Protein AF-A0AAV5AZ62-F1 (afdb_monomer_lite)

InterPro domains:
  IPR003352 Phosphotransferase system, EIIC [PF02378] (10-146)
  IPR050429 Phosphotransferase System Glucose-Specific EIICBA [PTHR30009] (1-148)

Radius of gyration: 18.78 Å; chains: 1; bounding box: 49×28×49 Å

Structure (mmCIF, N/CA/C/O backbone):
data_AF-A0AAV5AZ62-F1
#
_entry.id   AF-A0AAV5AZ62-F1
#
loop_
_atom_site.group_PDB
_atom_site.id
_atom_site.type_symbol
_atom_site.label_atom_id
_atom_site.label_alt_id
_atom_site.label_comp_id
_atom_site.label_asym_id
_atom_site.label_entity_id
_atom_site.label_seq_id
_atom_site.pdbx_PDB_ins_code
_atom_site.Cartn_x
_atom_site.Cartn_y
_atom_site.Cartn_z
_atom_site.occupancy
_atom_site.B_iso_or_equiv
_atom_site.auth_seq_id
_atom_site.auth_comp_id
_atom_site.auth_asym_id
_atom_site.auth_atom_id
_atom_site.pdbx_PDB_model_num
ATOM 1 N N . MET A 1 1 ? -3.878 12.853 26.902 1.00 73.50 1 MET A N 1
ATOM 2 C CA . MET A 1 1 ? -3.826 13.169 25.453 1.00 73.50 1 MET A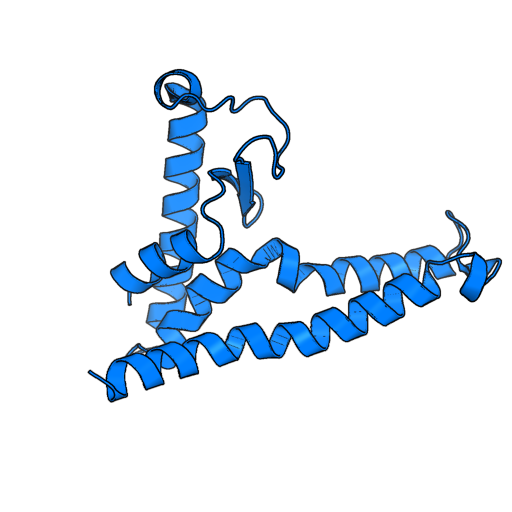 CA 1
ATOM 3 C C . MET A 1 1 ? -2.474 12.790 24.852 1.00 73.50 1 MET A C 1
ATOM 5 O O . MET A 1 1 ? -2.459 12.074 23.861 1.00 73.50 1 MET A O 1
ATOM 9 N N . MET A 1 2 ? -1.366 13.154 25.506 1.00 84.56 2 MET A N 1
ATOM 10 C CA . MET A 1 2 ? 0.007 12.800 25.109 1.00 84.56 2 MET A CA 1
ATOM 11 C C . MET A 1 2 ? 0.220 11.298 24.833 1.00 84.56 2 MET A C 1
ATOM 13 O O . MET A 1 2 ? 0.718 10.944 23.774 1.00 84.56 2 MET A O 1
ATOM 17 N N . GLU A 1 3 ? -0.261 10.409 25.708 1.00 83.31 3 GLU A N 1
ATOM 18 C CA . GLU A 1 3 ? -0.127 8.951 25.524 1.00 83.31 3 GLU A CA 1
ATOM 19 C C . GLU A 1 3 ? -0.855 8.423 24.268 1.00 83.31 3 GLU A C 1
ATOM 21 O O . GLU A 1 3 ? -0.374 7.514 23.599 1.00 83.31 3 GLU A O 1
ATOM 26 N N . LYS A 1 4 ? -2.005 9.011 23.899 1.00 82.19 4 LYS A N 1
ATOM 27 C CA . LYS A 1 4 ? -2.742 8.628 22.680 1.00 82.19 4 LYS A CA 1
ATOM 28 C C . LYS A 1 4 ? -1.992 9.058 21.420 1.00 82.19 4 LYS A C 1
ATOM 30 O O . LYS A 1 4 ? -1.924 8.293 20.467 1.00 82.19 4 LYS A O 1
ATOM 35 N N . ILE A 1 5 ? -1.401 10.254 21.446 1.00 84.25 5 ILE A N 1
ATOM 36 C CA . ILE A 1 5 ? -0.570 10.774 20.352 1.00 84.25 5 ILE A CA 1
ATOM 37 C C . ILE A 1 5 ? 0.699 9.926 20.199 1.00 84.25 5 ILE A C 1
ATOM 39 O O . ILE A 1 5 ? 1.074 9.592 19.081 1.00 84.25 5 ILE A O 1
ATOM 43 N N . GLN A 1 6 ? 1.318 9.507 21.305 1.00 84.88 6 GLN A N 1
ATOM 44 C CA . GLN A 1 6 ? 2.479 8.613 21.276 1.00 84.88 6 GLN A CA 1
ATOM 45 C C . GLN A 1 6 ? 2.134 7.226 20.726 1.00 84.88 6 GLN A C 1
ATOM 47 O O . GLN A 1 6 ? 2.877 6.708 19.899 1.00 84.88 6 GLN A O 1
ATOM 52 N N . LYS A 1 7 ? 0.995 6.640 21.121 1.00 84.94 7 LYS A N 1
ATOM 53 C CA . LYS A 1 7 ? 0.532 5.357 20.562 1.00 84.94 7 LYS A CA 1
ATOM 54 C C . LYS A 1 7 ? 0.217 5.456 19.073 1.00 84.94 7 LYS A C 1
ATOM 56 O O . LYS A 1 7 ? 0.600 4.569 18.320 1.00 84.94 7 LYS A O 1
ATOM 61 N N . PHE A 1 8 ? -0.417 6.546 18.646 1.00 86.56 8 PHE A N 1
ATOM 62 C CA . PHE A 1 8 ? -0.651 6.820 17.230 1.00 86.56 8 PHE A CA 1
ATOM 63 C C . PHE A 1 8 ? 0.672 6.949 16.460 1.00 86.56 8 PHE A C 1
ATOM 65 O O . PHE A 1 8 ? 0.876 6.238 15.483 1.00 86.56 8 PHE A O 1
ATOM 72 N N . GLY A 1 9 ? 1.611 7.773 16.939 1.00 84.69 9 GLY A N 1
ATOM 73 C CA . GLY A 1 9 ? 2.940 7.908 16.332 1.00 84.69 9 GLY A CA 1
ATOM 74 C C . GLY A 1 9 ? 3.718 6.588 16.289 1.00 84.69 9 GLY A C 1
ATOM 75 O O . GLY A 1 9 ? 4.351 6.282 15.283 1.00 84.69 9 GLY A O 1
ATOM 76 N N . GLY A 1 10 ? 3.606 5.766 17.337 1.00 86.44 10 GLY A N 1
ATOM 77 C CA . GLY A 1 10 ? 4.180 4.421 17.384 1.00 86.44 10 GLY A CA 1
ATOM 78 C C . GLY A 1 10 ? 3.559 3.465 16.361 1.00 86.44 10 GLY A C 1
ATOM 79 O O . GLY A 1 10 ? 4.288 2.742 15.692 1.00 86.44 10 GLY A O 1
ATOM 80 N N . ALA A 1 11 ? 2.236 3.501 16.173 1.00 86.94 11 ALA A N 1
ATOM 81 C CA . ALA A 1 11 ? 1.552 2.707 15.148 1.00 86.94 11 ALA A CA 1
ATOM 82 C C . ALA A 1 11 ? 2.000 3.093 13.726 1.00 86.94 11 ALA A C 1
ATOM 84 O O . ALA A 1 11 ? 2.169 2.237 12.860 1.00 86.94 11 ALA A O 1
ATOM 85 N N . MET A 1 12 ? 2.242 4.387 13.495 1.00 87.88 12 MET A N 1
ATOM 86 C CA . MET A 1 12 ? 2.709 4.910 12.206 1.00 87.88 12 MET A CA 1
ATOM 87 C C . MET A 1 12 ? 4.180 4.604 11.919 1.00 87.88 12 MET A C 1
ATOM 89 O O . MET A 1 12 ? 4.606 4.697 10.772 1.00 87.88 12 MET A O 1
ATOM 93 N N . PHE A 1 13 ? 4.960 4.192 12.918 1.00 88.31 13 PHE A N 1
ATOM 94 C CA . PHE A 1 13 ? 6.357 3.817 12.717 1.00 88.31 13 PHE A CA 1
ATOM 95 C C . PHE A 1 13 ? 6.507 2.500 11.941 1.00 88.31 13 PHE A C 1
ATOM 97 O O . PHE A 1 13 ? 7.404 2.372 11.109 1.00 88.31 13 PHE A O 1
ATOM 104 N N . THR A 1 14 ? 5.607 1.537 12.158 1.00 85.56 14 THR A N 1
ATOM 105 C CA . THR A 1 14 ? 5.638 0.220 11.500 1.00 85.56 14 THR A CA 1
ATOM 106 C C . THR A 1 14 ? 5.702 0.295 9.964 1.00 85.56 14 THR A C 1
ATOM 108 O O . THR A 1 14 ? 6.599 -0.325 9.394 1.00 85.56 14 THR A O 1
ATOM 111 N N . PRO A 1 15 ? 4.835 1.048 9.258 1.00 85.69 15 PRO A N 1
ATOM 112 C CA . PRO A 1 15 ? 4.904 1.158 7.802 1.00 85.69 15 PRO A CA 1
ATOM 113 C C . PRO A 1 15 ? 6.095 2.007 7.340 1.00 85.69 15 PRO A C 1
ATOM 115 O O . PRO A 1 15 ? 6.666 1.726 6.291 1.00 85.69 15 PRO A O 1
ATOM 118 N N . VAL A 1 16 ? 6.527 2.995 8.131 1.00 88.94 16 VAL A N 1
ATOM 119 C CA . VAL A 1 16 ? 7.685 3.845 7.799 1.00 88.94 16 VAL A CA 1
ATOM 120 C C . VAL A 1 16 ? 8.983 3.036 7.745 1.00 88.94 16 VAL A C 1
ATOM 122 O O . VAL A 1 16 ? 9.831 3.298 6.895 1.00 88.94 16 VAL A O 1
ATOM 125 N N . LEU A 1 17 ? 9.132 2.001 8.576 1.00 89.75 17 LEU A N 1
ATOM 126 C CA . LEU A 1 17 ? 10.286 1.097 8.507 1.00 89.75 17 LEU A CA 1
ATOM 127 C C . LEU A 1 17 ? 10.418 0.395 7.146 1.00 89.75 17 LEU A C 1
ATOM 129 O O . LEU A 1 17 ? 11.534 0.137 6.692 1.00 89.75 17 LEU A O 1
ATOM 133 N N . LEU A 1 18 ? 9.299 0.129 6.466 1.00 90.50 18 LEU A N 1
ATOM 134 C CA . LEU A 1 18 ? 9.307 -0.486 5.137 1.00 90.50 18 LEU A CA 1
ATOM 135 C C . LEU A 1 18 ? 9.873 0.461 4.069 1.00 90.50 18 LEU A C 1
ATOM 137 O O . LEU A 1 18 ? 10.381 -0.011 3.052 1.00 90.50 18 LEU A O 1
ATOM 141 N N . PHE A 1 19 ? 9.846 1.778 4.304 1.00 91.81 19 PHE A N 1
ATOM 142 C CA . PHE A 1 19 ? 10.387 2.768 3.367 1.00 91.81 19 PHE A CA 1
ATOM 143 C C . PHE A 1 19 ? 11.903 2.669 3.243 1.00 91.81 19 PHE A C 1
ATOM 145 O O . PHE A 1 19 ? 12.429 2.853 2.150 1.00 91.81 19 PHE A O 1
ATOM 152 N N . ALA A 1 20 ? 12.608 2.340 4.328 1.00 92.12 20 ALA A N 1
ATOM 153 C CA . ALA A 1 20 ? 14.056 2.160 4.283 1.00 92.12 20 ALA A CA 1
ATOM 154 C C . ALA A 1 20 ? 14.433 0.980 3.374 1.00 92.12 20 ALA A C 1
ATOM 156 O O . ALA A 1 20 ? 15.284 1.115 2.497 1.00 92.12 20 ALA A O 1
ATOM 157 N N . PHE A 1 21 ? 13.745 -0.154 3.532 1.00 90.44 21 PHE A N 1
ATOM 158 C CA . PHE A 1 21 ? 13.930 -1.315 2.664 1.00 90.44 21 PHE A CA 1
ATOM 159 C C . PHE A 1 21 ? 13.575 -0.992 1.207 1.00 90.44 21 PHE A C 1
ATOM 161 O O . PHE A 1 21 ? 14.401 -1.193 0.317 1.00 90.44 21 PHE A O 1
ATOM 168 N N . ALA A 1 22 ? 12.382 -0.440 0.964 1.00 93.31 22 ALA A N 1
ATOM 169 C CA . ALA A 1 22 ? 11.927 -0.098 -0.381 1.00 93.31 22 ALA A CA 1
ATOM 170 C C . ALA A 1 22 ? 12.865 0.905 -1.067 1.00 93.31 22 ALA A C 1
ATOM 172 O O . ALA A 1 22 ? 13.213 0.717 -2.228 1.00 93.31 22 ALA A O 1
ATOM 173 N N . GLY A 1 23 ? 13.340 1.922 -0.345 1.00 93.75 23 GLY A N 1
ATOM 174 C CA . GLY A 1 23 ? 14.274 2.919 -0.863 1.00 93.75 23 GLY A CA 1
ATOM 175 C C . GLY A 1 23 ? 15.612 2.317 -1.293 1.00 93.75 23 GLY A C 1
ATOM 176 O O . GLY A 1 23 ? 16.107 2.644 -2.370 1.00 93.75 23 GLY A O 1
ATOM 177 N N . VAL A 1 24 ? 16.172 1.391 -0.507 1.00 94.19 24 VAL A N 1
ATOM 178 C CA . VAL A 1 24 ? 17.411 0.687 -0.881 1.00 94.19 24 VAL A CA 1
ATOM 179 C C . VAL A 1 24 ? 17.190 -0.193 -2.110 1.00 94.19 24 VAL A C 1
ATOM 181 O O . VAL A 1 24 ? 17.985 -0.141 -3.047 1.00 94.19 24 VAL A O 1
ATOM 184 N N . VAL A 1 25 ? 16.103 -0.969 -2.143 1.00 94.38 25 VAL A N 1
ATOM 185 C CA . VAL A 1 25 ? 15.787 -1.854 -3.277 1.00 94.38 25 VAL A CA 1
ATOM 186 C C . VAL A 1 25 ? 15.545 -1.053 -4.555 1.00 94.38 25 VAL A C 1
ATOM 188 O O . VAL A 1 25 ? 16.084 -1.410 -5.599 1.00 94.38 25 VAL A O 1
ATOM 191 N N . ILE A 1 26 ? 14.796 0.050 -4.480 1.00 94.38 26 ILE A N 1
ATOM 192 C CA . ILE A 1 26 ? 14.562 0.946 -5.619 1.00 94.38 26 ILE A CA 1
ATOM 193 C C . ILE A 1 26 ? 15.871 1.597 -6.064 1.00 94.38 26 ILE A C 1
ATOM 195 O O . ILE A 1 26 ? 16.130 1.658 -7.264 1.00 94.38 26 ILE A O 1
ATOM 199 N N . GLY A 1 27 ? 16.714 2.045 -5.130 1.00 92.88 27 GLY A N 1
ATOM 200 C CA . GLY A 1 27 ? 18.010 2.647 -5.445 1.00 92.88 27 GLY A CA 1
ATOM 201 C C . GLY A 1 27 ? 18.935 1.680 -6.185 1.00 92.88 27 GLY A C 1
ATOM 202 O O . GLY A 1 27 ? 19.485 2.031 -7.228 1.00 92.88 27 GLY A O 1
ATOM 203 N N . LEU A 1 28 ? 19.049 0.442 -5.696 1.00 91.62 28 LEU A N 1
ATOM 204 C CA . LEU A 1 28 ? 19.825 -0.610 -6.356 1.00 91.62 28 LEU A CA 1
ATOM 205 C C . LEU A 1 28 ? 19.207 -1.011 -7.698 1.00 91.62 28 LEU A C 1
ATOM 207 O O . LEU A 1 28 ? 19.913 -1.044 -8.701 1.00 91.62 28 LEU A O 1
ATOM 211 N N . GLY A 1 29 ? 17.898 -1.264 -7.744 1.00 90.38 29 GLY A N 1
ATOM 212 C CA . GLY A 1 29 ? 17.196 -1.611 -8.980 1.00 90.38 29 GLY A CA 1
ATOM 213 C C . GLY A 1 29 ? 17.397 -0.548 -10.057 1.00 90.38 29 GLY A C 1
ATOM 214 O O . GLY A 1 29 ? 17.819 -0.878 -11.157 1.00 90.38 29 GLY A O 1
ATOM 215 N N . THR A 1 30 ? 17.225 0.729 -9.706 1.00 89.62 30 THR A N 1
ATOM 216 C CA . THR A 1 30 ? 17.440 1.864 -10.617 1.00 89.62 30 THR A CA 1
ATOM 217 C C . THR A 1 30 ? 18.888 1.938 -11.099 1.00 89.62 30 THR A C 1
ATOM 219 O O . THR A 1 30 ? 19.127 2.165 -12.284 1.00 89.62 30 THR A O 1
ATOM 222 N N . LEU A 1 31 ? 19.864 1.711 -10.213 1.00 89.88 31 LEU A N 1
ATOM 223 C CA . LEU A 1 31 ? 21.284 1.688 -10.572 1.00 89.88 31 LEU A CA 1
ATOM 224 C C . LEU A 1 31 ? 21.569 0.614 -11.628 1.00 89.88 31 LEU A C 1
ATOM 226 O O . LEU A 1 31 ? 22.207 0.897 -12.643 1.00 89.88 31 LEU A O 1
ATOM 230 N N . PHE A 1 32 ? 21.054 -0.597 -11.416 1.00 86.25 32 PHE A N 1
ATOM 231 C CA . PHE A 1 32 ? 21.280 -1.739 -12.299 1.00 86.25 32 PHE A CA 1
ATOM 232 C C . PHE A 1 32 ? 20.395 -1.760 -13.554 1.00 86.25 32 PHE A C 1
ATOM 234 O O . PHE A 1 32 ? 20.693 -2.504 -14.486 1.00 86.25 32 PHE A O 1
ATOM 241 N N . THR A 1 33 ? 19.346 -0.936 -13.623 1.00 84.88 33 THR A N 1
ATOM 242 C CA . THR A 1 33 ? 18.566 -0.692 -14.850 1.00 84.88 33 THR A CA 1
ATOM 243 C C . THR A 1 33 ? 19.023 0.556 -15.612 1.00 84.88 33 THR A C 1
ATOM 245 O O . THR A 1 33 ? 18.469 0.863 -16.663 1.00 84.88 33 THR A O 1
ATOM 248 N N . THR A 1 34 ? 20.023 1.291 -15.115 1.00 86.19 34 THR A N 1
ATOM 249 C CA . THR A 1 34 ? 20.542 2.496 -15.777 1.00 86.19 34 THR A CA 1
ATOM 250 C C . THR A 1 34 ? 21.725 2.150 -16.677 1.00 86.19 34 THR A C 1
ATOM 252 O O . THR A 1 34 ? 22.818 1.843 -16.196 1.00 86.19 34 THR A O 1
ATOM 255 N N . GLY A 1 35 ? 21.541 2.273 -17.996 1.00 80.25 35 GLY A N 1
ATOM 256 C CA . GLY A 1 35 ? 22.568 1.964 -19.005 1.00 80.25 35 GLY A CA 1
ATOM 257 C C . GLY A 1 35 ? 23.884 2.733 -18.841 1.00 80.25 35 GLY A C 1
ATOM 258 O O . GLY A 1 35 ? 24.949 2.194 -19.127 1.00 80.25 35 GLY A O 1
ATOM 259 N N . VAL A 1 36 ? 23.836 3.958 -18.307 1.00 80.50 36 VAL A N 1
ATOM 260 C CA . VAL A 1 36 ? 25.035 4.769 -18.025 1.00 80.50 36 VAL A CA 1
ATOM 261 C C . VAL A 1 36 ? 25.904 4.150 -16.923 1.00 80.50 36 VAL A C 1
ATOM 263 O O . VAL A 1 36 ? 27.119 4.321 -16.943 1.00 80.50 36 VAL A O 1
ATOM 266 N N . ILE A 1 37 ? 25.305 3.422 -15.973 1.00 80.38 37 ILE A N 1
ATOM 267 C CA . ILE A 1 37 ? 26.011 2.872 -14.806 1.00 80.38 37 ILE A CA 1
ATOM 268 C C . ILE A 1 37 ? 26.345 1.392 -15.008 1.00 80.38 37 ILE A C 1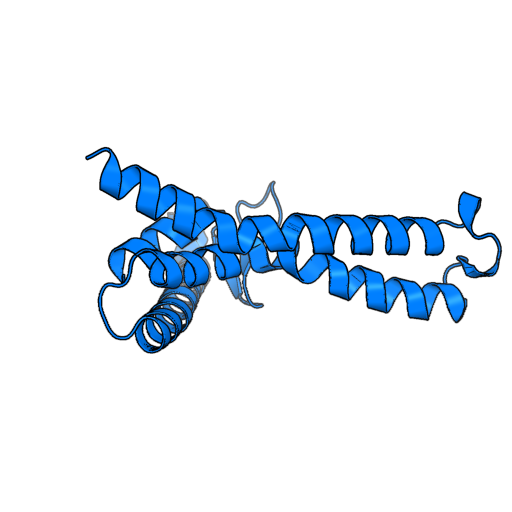
ATOM 270 O O . ILE A 1 37 ? 27.460 0.966 -14.717 1.00 80.38 37 ILE A O 1
ATOM 274 N N . PHE A 1 38 ? 25.395 0.605 -15.516 1.00 80.81 38 PHE A N 1
ATOM 275 C CA . PHE A 1 38 ? 25.520 -0.853 -15.617 1.00 80.81 38 PHE A CA 1
ATOM 276 C C . PHE A 1 38 ? 25.738 -1.359 -17.056 1.00 80.81 38 PHE A C 1
ATOM 278 O O . PHE A 1 38 ? 25.779 -2.564 -17.317 1.00 80.81 38 PHE A O 1
ATOM 285 N N . GLY A 1 39 ? 25.935 -0.434 -18.001 1.00 80.69 39 GLY A N 1
ATOM 286 C CA . GLY A 1 39 ? 26.386 -0.736 -19.354 1.00 80.69 39 GLY A CA 1
ATOM 287 C C . GLY A 1 39 ? 25.398 -1.605 -20.150 1.00 80.69 39 GLY A C 1
ATOM 288 O O . GLY A 1 39 ? 24.184 -1.481 -19.977 1.00 80.69 39 GLY A O 1
ATOM 289 N N . PRO A 1 40 ? 25.888 -2.508 -21.023 1.00 76.50 40 PRO A N 1
ATOM 290 C CA . PRO A 1 40 ? 25.040 -3.303 -21.919 1.00 76.50 40 PRO A CA 1
ATOM 291 C C . PRO A 1 40 ? 24.058 -4.235 -21.198 1.00 76.50 40 PRO A C 1
ATOM 293 O O . PRO A 1 40 ? 23.034 -4.604 -21.765 1.00 76.50 40 PRO A O 1
ATOM 296 N N . MET A 1 41 ? 24.344 -4.617 -19.946 1.00 72.38 41 MET A N 1
ATOM 297 C CA . MET A 1 41 ? 23.454 -5.473 -19.151 1.00 72.38 41 MET A CA 1
ATOM 298 C C . MET A 1 41 ? 22.176 -4.756 -18.700 1.00 72.38 41 MET A C 1
ATOM 300 O O . MET A 1 41 ? 21.200 -5.432 -18.381 1.00 72.38 41 MET A O 1
ATOM 304 N N . ALA A 1 42 ? 22.174 -3.420 -18.704 1.00 76.56 42 ALA A N 1
ATOM 305 C CA . ALA A 1 42 ? 21.019 -2.572 -18.415 1.00 76.56 42 ALA A CA 1
ATOM 306 C C . ALA A 1 42 ? 20.281 -2.088 -19.673 1.00 76.56 42 ALA A C 1
ATOM 308 O O . ALA A 1 42 ? 19.364 -1.280 -19.563 1.00 76.56 42 ALA A O 1
ATOM 309 N N . ALA A 1 43 ? 20.667 -2.552 -20.866 1.00 78.00 43 ALA A N 1
ATOM 310 C CA . ALA A 1 43 ? 19.932 -2.234 -22.082 1.00 78.00 43 ALA A CA 1
ATOM 311 C C . ALA A 1 43 ? 18.529 -2.863 -22.044 1.00 78.00 43 ALA A C 1
ATOM 313 O O . ALA A 1 43 ? 18.366 -4.021 -21.644 1.00 78.00 43 ALA A O 1
ATOM 314 N N . GLU A 1 44 ? 17.521 -2.113 -22.488 1.00 69.19 44 GLU A N 1
ATOM 315 C CA . GLU A 1 44 ? 16.158 -2.623 -22.627 1.00 69.19 44 GLU A CA 1
ATOM 316 C C . GLU A 1 44 ? 16.155 -3.853 -23.551 1.00 69.19 44 GLU A C 1
ATOM 318 O O . GLU A 1 44 ? 16.661 -3.816 -24.671 1.00 69.19 44 GLU A O 1
ATOM 323 N N . GLY A 1 45 ? 15.636 -4.975 -23.045 1.00 74.69 45 GLY A N 1
ATOM 324 C CA . GLY A 1 45 ? 15.647 -6.273 -23.732 1.00 74.69 45 GLY A CA 1
ATOM 325 C C . GLY A 1 45 ? 16.774 -7.226 -23.312 1.00 74.69 45 GLY A C 1
ATOM 326 O O . GLY A 1 45 ? 16.713 -8.411 -23.639 1.00 74.69 45 GLY A O 1
ATOM 327 N N . ALA A 1 46 ? 17.766 -6.771 -22.539 1.00 83.06 4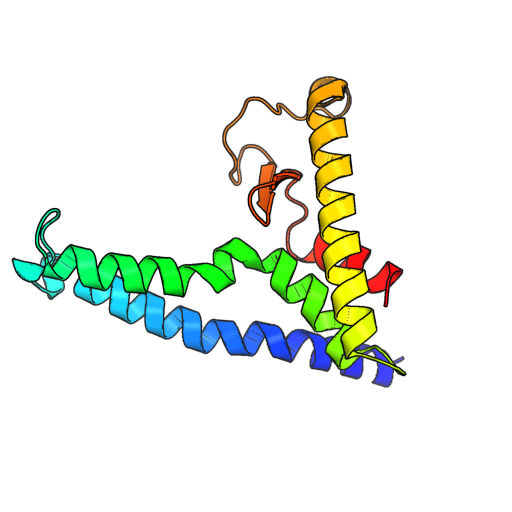6 ALA A N 1
ATOM 328 C CA . ALA A 1 46 ? 18.760 -7.660 -21.943 1.00 83.06 46 ALA A CA 1
ATOM 329 C C . ALA A 1 46 ? 18.166 -8.457 -20.766 1.00 83.06 46 ALA A C 1
ATOM 331 O O . ALA A 1 46 ? 17.383 -7.940 -19.966 1.00 83.06 46 ALA A O 1
ATOM 332 N N . MET A 1 47 ? 18.602 -9.710 -20.594 1.00 83.44 47 MET A N 1
ATOM 333 C CA . MET A 1 47 ? 18.183 -10.545 -19.457 1.00 83.44 47 MET A CA 1
ATOM 334 C C . MET A 1 47 ? 18.542 -9.898 -18.106 1.00 83.44 47 MET A C 1
ATOM 336 O O . MET A 1 47 ? 17.770 -9.997 -17.157 1.00 83.44 47 MET A O 1
ATOM 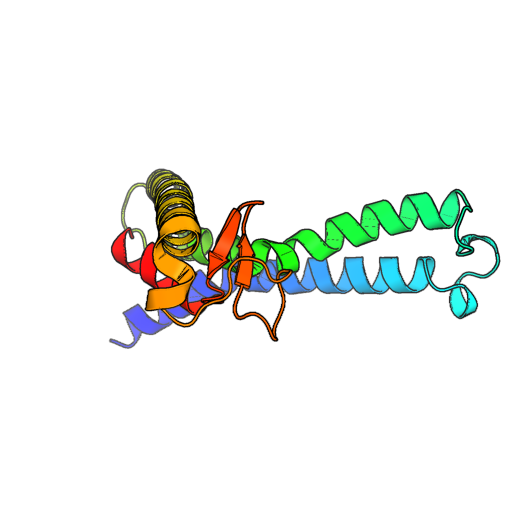340 N N . GLY A 1 48 ? 19.675 -9.186 -18.037 1.00 82.00 48 GLY A N 1
ATOM 341 C CA . GLY A 1 48 ? 20.101 -8.436 -16.850 1.00 82.00 48 GLY A CA 1
ATOM 342 C C . GLY A 1 48 ? 19.108 -7.340 -16.455 1.00 82.00 48 GLY A C 1
ATOM 343 O O . GLY A 1 48 ? 18.660 -7.314 -15.310 1.00 82.00 48 GLY A O 1
ATOM 344 N N . TYR A 1 49 ? 18.698 -6.501 -17.412 1.00 88.38 49 TYR A N 1
ATOM 345 C CA . TYR A 1 49 ? 17.654 -5.495 -17.212 1.00 88.38 49 TYR A CA 1
ATOM 346 C C . TYR A 1 49 ? 16.346 -6.140 -16.748 1.00 88.38 49 TYR A C 1
ATOM 348 O O . TYR A 1 49 ? 15.738 -5.666 -15.795 1.00 88.38 49 TYR A O 1
ATOM 356 N N . GLY A 1 50 ? 15.936 -7.252 -17.369 1.00 87.75 50 GLY A N 1
ATOM 357 C CA . GLY A 1 50 ? 14.719 -7.973 -16.990 1.00 87.75 50 GLY A CA 1
ATOM 358 C C . GLY A 1 50 ? 14.716 -8.417 -15.524 1.00 87.75 50 GLY A C 1
ATOM 359 O O . GLY A 1 50 ? 13.749 -8.157 -14.808 1.00 87.75 50 GLY A O 1
ATOM 360 N N . VAL A 1 51 ? 15.810 -9.024 -15.050 1.00 89.62 51 VAL A N 1
ATOM 361 C CA . VAL A 1 51 ? 15.947 -9.463 -13.649 1.00 89.62 51 VAL A CA 1
ATOM 362 C C . VAL A 1 51 ? 15.864 -8.277 -12.687 1.00 89.62 51 VAL A C 1
ATOM 364 O O . VAL A 1 51 ? 15.104 -8.319 -11.718 1.00 89.62 51 VAL A O 1
ATOM 367 N N . TRP A 1 52 ? 16.601 -7.199 -12.959 1.00 89.69 52 TRP A N 1
ATOM 368 C CA . TRP A 1 52 ? 16.595 -6.022 -12.089 1.00 89.69 52 TRP A CA 1
ATOM 369 C C . TRP A 1 52 ? 15.283 -5.247 -12.144 1.00 89.69 52 TRP A C 1
ATOM 371 O O . TRP A 1 52 ? 14.858 -4.727 -11.116 1.00 89.69 52 TRP A O 1
ATOM 381 N N . ASN A 1 53 ? 14.593 -5.236 -13.285 1.00 90.81 53 ASN A N 1
ATOM 382 C CA . ASN A 1 53 ? 13.268 -4.643 -13.393 1.00 90.81 53 ASN A CA 1
ATOM 383 C C . ASN A 1 53 ? 12.249 -5.406 -12.531 1.00 90.81 53 ASN A C 1
ATOM 385 O O . ASN A 1 53 ? 11.464 -4.776 -11.833 1.00 90.81 53 ASN A O 1
ATOM 389 N N . VAL A 1 54 ? 12.297 -6.744 -12.476 1.00 92.44 54 VAL A N 1
ATOM 390 C CA . VAL A 1 54 ? 11.441 -7.524 -11.555 1.00 92.44 54 VAL A CA 1
ATOM 391 C C . VAL A 1 54 ? 11.682 -7.117 -10.096 1.00 92.44 54 VAL A C 1
ATOM 393 O O . VAL A 1 54 ? 10.727 -6.881 -9.353 1.00 92.44 54 VAL A O 1
ATOM 396 N N . VAL A 1 55 ? 12.948 -6.977 -9.692 1.00 93.00 55 VAL A N 1
ATOM 397 C CA . VAL A 1 55 ? 13.312 -6.510 -8.342 1.00 93.00 55 VAL A CA 1
ATOM 398 C C . VAL A 1 55 ? 12.820 -5.080 -8.102 1.00 93.00 55 VAL A C 1
ATOM 400 O O . VAL A 1 55 ? 12.259 -4.793 -7.044 1.00 93.00 55 VAL A O 1
ATOM 403 N N . LEU A 1 56 ? 12.976 -4.197 -9.091 1.00 92.50 56 LEU A N 1
ATOM 404 C CA . LEU A 1 56 ? 12.531 -2.808 -9.034 1.00 92.50 56 LEU A CA 1
ATOM 405 C C . LEU A 1 56 ? 11.010 -2.719 -8.850 1.00 92.50 56 LEU A C 1
ATOM 407 O O . LEU A 1 56 ? 10.559 -2.016 -7.946 1.00 92.50 56 LEU A O 1
ATOM 411 N N . GLN A 1 57 ? 10.223 -3.479 -9.622 1.00 92.06 57 GLN A N 1
ATOM 412 C CA . GLN A 1 57 ? 8.764 -3.554 -9.456 1.00 92.06 57 GLN A CA 1
ATOM 413 C C . GLN A 1 57 ? 8.377 -4.044 -8.054 1.00 92.06 57 GLN A C 1
ATOM 415 O O . GLN A 1 57 ? 7.475 -3.487 -7.428 1.00 92.06 57 GLN A O 1
ATOM 420 N N . GLY A 1 58 ? 9.102 -5.032 -7.520 1.00 92.06 58 GLY A N 1
ATOM 421 C CA . GLY A 1 58 ? 8.939 -5.476 -6.136 1.00 92.06 58 GLY A CA 1
ATOM 422 C C . GLY A 1 58 ? 9.209 -4.360 -5.119 1.00 92.06 58 GLY A C 1
ATOM 423 O O . GLY A 1 58 ? 8.419 -4.176 -4.190 1.00 92.06 58 GLY A O 1
ATOM 424 N N . GLY A 1 59 ? 10.269 -3.570 -5.316 1.00 92.25 59 GLY A N 1
ATOM 425 C CA . GLY A 1 59 ? 10.623 -2.432 -4.458 1.00 92.25 59 GLY A CA 1
ATOM 426 C C . GLY A 1 59 ? 9.553 -1.336 -4.418 1.00 92.25 59 GLY A C 1
ATOM 427 O O . GLY A 1 59 ? 9.274 -0.782 -3.353 1.00 92.25 59 GLY A O 1
ATOM 428 N N . TRP A 1 60 ? 8.886 -1.080 -5.544 1.00 92.69 60 TRP A N 1
ATOM 429 C CA . TRP A 1 60 ? 7.808 -0.089 -5.633 1.00 92.69 60 TRP A CA 1
ATOM 430 C C . TRP A 1 60 ? 6.528 -0.477 -4.883 1.00 92.69 60 TRP A C 1
ATOM 432 O O . TRP A 1 60 ? 5.709 0.400 -4.608 1.00 92.69 60 TRP A O 1
ATOM 442 N N . THR A 1 61 ? 6.359 -1.741 -4.477 1.00 91.88 61 THR A N 1
ATOM 443 C CA . THR A 1 61 ? 5.159 -2.234 -3.769 1.00 91.88 61 THR A CA 1
ATOM 444 C C . THR A 1 61 ? 4.755 -1.347 -2.592 1.00 91.88 61 THR A C 1
ATOM 446 O O . THR A 1 61 ? 3.576 -1.041 -2.423 1.00 91.88 61 THR A O 1
ATOM 449 N N . VAL A 1 62 ? 5.728 -0.903 -1.792 1.00 91.56 62 VAL A N 1
ATOM 450 C CA . VAL A 1 62 ? 5.471 -0.112 -0.580 1.00 91.56 62 VAL A CA 1
ATOM 451 C C . VAL A 1 62 ? 4.894 1.266 -0.905 1.00 91.56 62 VAL A C 1
ATOM 453 O O . VAL A 1 62 ? 3.999 1.737 -0.209 1.00 91.56 62 VAL A O 1
ATOM 456 N N . PHE A 1 63 ? 5.366 1.890 -1.982 1.00 89.25 63 PHE A N 1
ATOM 457 C CA . PHE A 1 63 ? 4.874 3.191 -2.430 1.00 89.25 63 PHE A CA 1
ATOM 458 C C . PHE A 1 63 ? 3.552 3.057 -3.193 1.00 89.25 63 PHE A C 1
ATOM 460 O O . PHE A 1 63 ? 2.635 3.843 -2.968 1.00 89.25 63 PHE A O 1
ATOM 467 N N . ASN A 1 64 ? 3.408 2.009 -4.009 1.00 90.06 64 ASN A N 1
ATOM 468 C CA . ASN A 1 64 ? 2.185 1.729 -4.764 1.00 90.06 64 ASN A CA 1
ATOM 469 C C . ASN A 1 64 ? 1.004 1.355 -3.858 1.00 90.06 64 ASN A C 1
ATOM 471 O O . ASN A 1 64 ? -0.143 1.620 -4.200 1.00 90.06 64 ASN A O 1
ATOM 475 N N . GLN A 1 65 ? 1.268 0.726 -2.711 1.00 91.56 65 GLN A N 1
ATOM 476 C CA . GLN A 1 65 ? 0.247 0.314 -1.741 1.00 91.56 65 GLN A CA 1
ATOM 477 C C . GLN A 1 65 ? 0.326 1.117 -0.437 1.00 91.56 65 GLN A C 1
ATOM 479 O O . GLN A 1 65 ? -0.133 0.654 0.609 1.00 91.56 65 GLN A O 1
ATOM 484 N N . LEU A 1 66 ? 0.888 2.329 -0.487 1.00 91.88 66 LEU A N 1
ATOM 485 C CA . LEU A 1 66 ? 1.114 3.161 0.694 1.00 91.88 66 LEU A CA 1
ATOM 486 C C . LEU A 1 66 ? -0.169 3.369 1.522 1.00 91.88 66 LEU A C 1
ATOM 488 O O . LEU A 1 66 ? -0.125 3.088 2.723 1.00 91.88 66 LEU A O 1
ATOM 492 N N . PRO A 1 67 ? -1.329 3.756 0.948 1.00 92.94 67 PRO A N 1
ATOM 493 C CA . PRO A 1 67 ? -2.557 3.906 1.731 1.00 92.94 67 PRO A CA 1
ATOM 494 C C . PRO A 1 67 ? -2.981 2.603 2.425 1.00 92.94 67 PRO A C 1
ATOM 496 O O . PRO A 1 67 ? -3.345 2.613 3.598 1.00 92.94 67 PRO A O 1
ATOM 499 N N . LEU A 1 68 ? -2.860 1.462 1.740 1.00 93.62 68 LEU A N 1
ATOM 500 C CA . LEU A 1 68 ? -3.219 0.149 2.279 1.00 93.62 68 LEU A CA 1
ATOM 501 C C . LEU A 1 68 ? -2.340 -0.233 3.482 1.00 93.62 68 LEU A C 1
ATOM 503 O O . LEU A 1 68 ? -2.848 -0.691 4.507 1.00 93.62 68 LEU A O 1
ATOM 507 N N . LEU A 1 69 ? -1.026 -0.010 3.378 1.00 93.69 69 LEU A N 1
ATOM 508 C CA . LEU A 1 69 ? -0.073 -0.299 4.453 1.00 93.69 69 LEU A CA 1
ATOM 509 C C . LEU A 1 69 ? -0.350 0.547 5.698 1.00 93.69 69 LEU A C 1
ATOM 511 O O . LEU A 1 69 ? -0.312 0.029 6.813 1.00 93.69 69 LEU A O 1
ATOM 515 N N . PHE A 1 70 ? -0.672 1.830 5.518 1.00 93.31 70 PHE A N 1
ATOM 516 C CA . PHE A 1 70 ? -1.023 2.714 6.630 1.00 93.31 70 PHE A CA 1
ATOM 517 C C . PHE A 1 70 ? -2.375 2.369 7.257 1.00 93.31 70 PHE A C 1
ATOM 519 O O . PHE A 1 70 ? -2.492 2.419 8.483 1.00 93.31 70 PHE A O 1
ATOM 526 N N . ALA A 1 71 ? -3.366 1.967 6.452 1.00 94.81 71 ALA A N 1
ATOM 527 C CA . ALA A 1 71 ? -4.645 1.492 6.968 1.00 94.81 71 ALA A CA 1
ATOM 528 C C . ALA A 1 71 ? -4.431 0.314 7.928 1.00 94.81 71 ALA A C 1
ATOM 530 O O . ALA A 1 71 ? -4.849 0.384 9.080 1.00 94.81 71 ALA A O 1
ATOM 531 N N . VAL A 1 72 ? -3.720 -0.729 7.490 1.00 94.25 72 VAL A N 1
ATOM 532 C CA . VAL A 1 72 ? -3.497 -1.956 8.279 1.00 94.25 72 VAL A CA 1
ATOM 533 C C . VAL A 1 72 ? -2.519 -1.751 9.442 1.00 94.25 72 VAL A C 1
ATOM 535 O O . VAL A 1 72 ? -2.626 -2.436 10.454 1.00 94.25 72 VAL A O 1
ATOM 538 N N . ALA A 1 73 ? -1.586 -0.802 9.354 1.00 92.69 73 ALA A N 1
ATOM 539 C CA . ALA A 1 73 ? -0.637 -0.533 10.435 1.00 92.69 73 ALA A CA 1
ATOM 540 C C . ALA A 1 73 ? -1.274 0.077 11.691 1.00 92.69 73 ALA A C 1
ATOM 542 O O . ALA A 1 73 ? -0.854 -0.213 12.813 1.00 92.69 73 ALA A O 1
ATOM 543 N N . LEU A 1 74 ? -2.287 0.925 11.519 1.00 93.62 74 LEU A N 1
ATOM 544 C CA . LEU A 1 74 ? -2.939 1.623 12.624 1.00 93.62 74 LEU A CA 1
ATOM 545 C C . LEU A 1 74 ? -3.516 0.672 13.704 1.00 93.62 74 LEU A C 1
ATOM 547 O O . LEU A 1 74 ? -3.169 0.853 14.878 1.00 93.62 74 LEU A O 1
ATOM 551 N N . PRO A 1 75 ? -4.314 -0.367 13.372 1.00 92.06 75 PRO A N 1
ATOM 552 C CA . PRO A 1 75 ? -4.837 -1.308 14.363 1.00 92.06 75 PRO A CA 1
ATOM 553 C C . PRO A 1 75 ? -3.754 -2.133 15.062 1.00 92.06 75 PRO A C 1
ATOM 555 O O . PRO A 1 75 ? -3.972 -2.565 16.192 1.00 92.06 75 PRO A O 1
ATOM 558 N N . ILE A 1 76 ? -2.566 -2.308 14.471 1.00 90.69 76 ILE A N 1
ATOM 559 C CA . ILE A 1 76 ? -1.452 -3.012 15.130 1.00 90.69 76 ILE A CA 1
ATOM 560 C C . ILE A 1 76 ? -1.018 -2.268 16.399 1.00 90.69 76 ILE A C 1
ATOM 562 O O . ILE A 1 76 ? -0.778 -2.903 17.427 1.00 90.69 76 ILE A O 1
ATOM 566 N N . GLY A 1 77 ? -0.929 -0.936 16.338 1.00 85.25 77 GLY A N 1
ATOM 567 C CA . GLY A 1 77 ? -0.469 -0.113 17.460 1.00 85.25 77 GLY A CA 1
ATOM 568 C C . GLY A 1 77 ? -1.581 0.430 18.364 1.00 85.25 77 GLY A C 1
ATOM 569 O O . GLY A 1 77 ? -1.303 0.798 19.507 1.00 85.25 77 GLY A O 1
ATOM 570 N N . LEU A 1 78 ? -2.829 0.487 17.884 1.00 88.38 78 LEU A N 1
ATOM 571 C CA . LEU A 1 78 ? -3.952 1.063 18.638 1.00 88.38 78 LEU A CA 1
ATOM 572 C C . LEU A 1 78 ? -4.923 0.033 19.234 1.00 88.38 78 LEU A C 1
ATOM 574 O O . LEU A 1 78 ? -5.524 0.321 20.278 1.00 88.38 78 LEU A O 1
ATOM 578 N N . ALA A 1 79 ? -5.083 -1.149 18.630 1.00 87.31 79 ALA A N 1
ATOM 579 C CA . ALA A 1 79 ? -6.066 -2.122 19.099 1.00 87.31 79 ALA A CA 1
ATOM 580 C C . ALA A 1 79 ? -5.681 -2.688 20.476 1.00 87.31 79 ALA A C 1
ATOM 582 O O . ALA A 1 79 ? -4.592 -3.222 20.686 1.00 87.31 79 ALA A O 1
ATOM 583 N N . LYS A 1 80 ? -6.612 -2.617 21.434 1.00 84.38 80 LYS A N 1
ATOM 584 C CA . LYS A 1 80 ? -6.392 -3.100 22.812 1.00 84.38 80 LYS A CA 1
ATOM 585 C C . LYS A 1 80 ? -6.570 -4.611 22.965 1.00 84.38 80 LYS A C 1
ATOM 587 O O . LYS A 1 80 ? -6.077 -5.192 23.928 1.00 84.38 80 LYS A O 1
ATOM 592 N N . LYS A 1 81 ? -7.341 -5.234 22.070 1.00 85.69 81 LYS A N 1
ATOM 593 C CA . LYS A 1 81 ? -7.673 -6.664 22.073 1.00 85.69 81 LYS A CA 1
ATOM 594 C C . LYS A 1 81 ? -7.690 -7.170 20.637 1.00 85.69 81 LYS A C 1
ATOM 596 O O . LYS A 1 81 ? -8.108 -6.442 19.749 1.00 85.69 81 LYS A O 1
ATOM 601 N N . HIS A 1 82 ? -7.275 -8.420 20.436 1.00 88.31 82 HIS A N 1
ATOM 602 C CA . HIS A 1 82 ? -7.350 -9.115 19.144 1.00 88.31 82 HIS A CA 1
ATOM 603 C C . HIS A 1 82 ? -6.849 -8.283 17.946 1.00 88.31 82 HIS A C 1
ATOM 605 O O . HIS A 1 82 ? -7.493 -8.251 16.900 1.00 88.31 82 HIS A O 1
ATOM 611 N N . ASN A 1 83 ? -5.689 -7.638 18.088 1.00 87.75 83 ASN A N 1
ATOM 612 C CA . ASN A 1 83 ? -5.075 -6.785 17.064 1.00 87.75 83 ASN A CA 1
ATOM 613 C C . ASN A 1 83 ? -5.028 -7.435 15.668 1.00 87.75 83 ASN A C 1
ATOM 615 O O . ASN A 1 83 ? -5.389 -6.791 14.691 1.00 87.75 83 ASN A O 1
ATOM 619 N N . ALA A 1 84 ? -4.689 -8.724 15.569 1.00 89.81 84 ALA A N 1
ATOM 620 C CA . ALA A 1 84 ? -4.676 -9.444 14.294 1.00 89.81 84 ALA A CA 1
ATOM 621 C C . ALA A 1 84 ? -6.059 -9.513 13.611 1.00 89.81 84 ALA A C 1
ATOM 623 O O . ALA A 1 84 ? -6.145 -9.402 12.391 1.00 89.81 84 ALA A O 1
ATOM 624 N N . ARG A 1 85 ? -7.148 -9.659 14.381 1.00 92.50 85 ARG A N 1
ATOM 625 C CA . ARG A 1 85 ? -8.519 -9.670 13.835 1.00 92.50 85 ARG A CA 1
ATOM 626 C C . ARG A 1 85 ? -8.928 -8.277 13.369 1.00 92.50 85 ARG A C 1
ATOM 628 O O . ARG A 1 85 ? -9.429 -8.137 12.262 1.00 92.50 85 ARG A O 1
ATOM 635 N N . CYS A 1 86 ? -8.609 -7.259 14.166 1.00 93.44 86 CYS A N 1
ATOM 636 C CA . CYS A 1 86 ? -8.858 -5.863 13.818 1.00 93.44 86 CYS A CA 1
ATOM 637 C C . CYS A 1 86 ? -8.116 -5.459 12.528 1.00 93.44 86 CYS A C 1
ATOM 639 O O . CYS A 1 86 ? -8.693 -4.811 11.666 1.00 93.44 86 CYS A O 1
ATOM 641 N N . CYS A 1 87 ? -6.881 -5.931 12.317 1.00 94.38 87 CYS A N 1
ATOM 642 C CA . CYS A 1 87 ? -6.156 -5.716 11.057 1.00 94.38 87 CYS A CA 1
ATOM 643 C C . CYS A 1 87 ? -6.895 -6.294 9.839 1.00 94.38 87 CYS A C 1
ATOM 645 O O . CYS A 1 87 ? -6.956 -5.647 8.795 1.00 94.38 87 CYS A O 1
ATOM 647 N N . MET A 1 88 ? -7.470 -7.495 9.971 1.00 94.94 88 MET A N 1
ATOM 648 C CA . MET A 1 88 ? -8.265 -8.116 8.905 1.00 94.94 88 MET A CA 1
ATOM 649 C C . MET A 1 88 ? -9.563 -7.345 8.641 1.00 94.94 88 MET A C 1
ATOM 651 O O . MET A 1 88 ? -9.919 -7.135 7.483 1.00 94.94 88 MET A O 1
ATOM 655 N N . GLU A 1 89 ? -10.242 -6.888 9.694 1.00 94.94 89 GLU A N 1
ATOM 656 C CA . GLU A 1 89 ? -11.448 -6.059 9.582 1.00 94.94 89 GLU A CA 1
ATOM 657 C C . GLU A 1 89 ? -11.151 -4.719 8.904 1.00 94.94 89 GLU A C 1
ATOM 659 O O . GLU A 1 89 ? -11.869 -4.324 7.988 1.00 94.94 89 GLU A O 1
ATOM 664 N N . VAL A 1 90 ? -10.056 -4.056 9.282 1.00 96.25 90 VAL A N 1
ATOM 665 C CA . VAL A 1 90 ? -9.609 -2.804 8.660 1.00 96.25 90 VAL A CA 1
ATOM 666 C C . VAL A 1 90 ? -9.267 -3.005 7.188 1.00 96.25 90 VAL A C 1
ATOM 668 O O . VAL A 1 90 ? -9.681 -2.196 6.360 1.00 96.25 90 VAL A O 1
ATOM 671 N N . LEU A 1 91 ? -8.548 -4.078 6.841 1.00 95.88 91 LEU A N 1
ATOM 672 C CA . LEU A 1 91 ? -8.207 -4.378 5.451 1.00 95.88 91 LEU A CA 1
ATOM 673 C C . LEU A 1 91 ? -9.474 -4.529 4.600 1.00 95.88 91 LEU A C 1
ATOM 675 O O . LEU A 1 91 ? -9.621 -3.857 3.579 1.00 95.88 91 LEU A O 1
ATOM 679 N N . VAL A 1 92 ? -10.403 -5.385 5.033 1.00 96.25 92 VAL A N 1
ATOM 680 C CA . VAL A 1 92 ? -11.648 -5.642 4.296 1.00 96.25 92 VAL A CA 1
ATOM 681 C C . VAL A 1 92 ? -12.539 -4.400 4.274 1.00 96.25 92 VAL A C 1
ATOM 683 O O . VAL A 1 92 ? -13.085 -4.062 3.224 1.00 96.25 92 VAL A O 1
ATOM 686 N N . GLY A 1 93 ? -12.657 -3.683 5.391 1.00 96.31 93 GLY A N 1
ATOM 687 C CA . GLY A 1 93 ? -13.452 -2.460 5.492 1.00 96.31 93 GLY A CA 1
A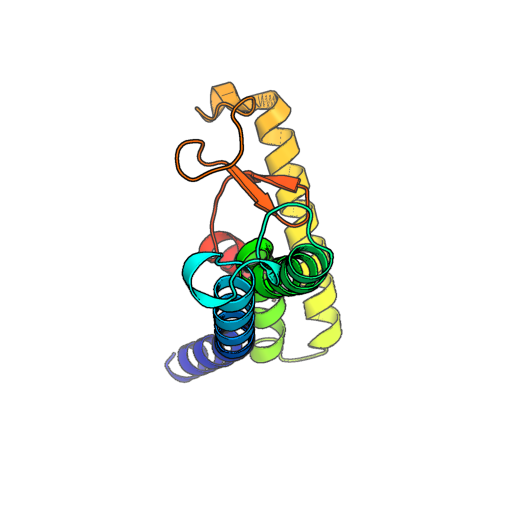TOM 688 C C . GLY A 1 93 ? -12.924 -1.340 4.598 1.00 96.31 93 GLY A C 1
ATOM 689 O O . GLY A 1 93 ? -13.702 -0.694 3.897 1.00 96.31 93 GLY A O 1
ATOM 690 N N . TYR A 1 94 ? -11.604 -1.158 4.534 1.00 96.56 94 TYR A N 1
ATOM 691 C CA . TYR A 1 94 ? -10.990 -0.167 3.655 1.00 96.56 94 TYR A CA 1
ATOM 692 C C . TYR A 1 94 ? -11.133 -0.532 2.172 1.00 96.56 94 TYR A C 1
ATOM 694 O O . TYR A 1 94 ? -11.445 0.334 1.354 1.00 96.56 94 TYR A O 1
ATOM 702 N N . LEU A 1 95 ? -10.977 -1.806 1.801 1.00 96.38 95 LEU A N 1
ATOM 703 C CA . LEU A 1 95 ? -11.244 -2.247 0.426 1.00 96.38 95 LEU A CA 1
ATOM 704 C C . LEU A 1 95 ? -12.721 -2.069 0.055 1.00 96.38 95 LEU A C 1
ATOM 706 O O . LEU A 1 95 ? -13.023 -1.562 -1.022 1.00 96.38 95 LEU A O 1
ATOM 710 N N . THR A 1 96 ? -13.638 -2.406 0.964 1.00 96.50 96 THR A N 1
ATOM 711 C CA . THR A 1 96 ? -15.086 -2.210 0.779 1.00 96.50 96 THR A CA 1
ATOM 712 C C . THR A 1 96 ? -15.417 -0.736 0.553 1.00 96.50 96 THR A C 1
ATOM 714 O O . THR A 1 96 ? -16.137 -0.401 -0.385 1.00 96.50 96 THR A O 1
ATOM 717 N N . PHE A 1 97 ? -14.829 0.157 1.353 1.00 96.31 97 PHE A N 1
ATOM 718 C CA . PHE A 1 97 ? -14.954 1.599 1.165 1.00 96.31 97 PHE A CA 1
ATOM 719 C C . PHE A 1 97 ? -14.474 2.042 -0.226 1.00 96.31 97 PHE A C 1
ATOM 721 O O . PHE A 1 97 ? -15.182 2.777 -0.911 1.00 96.31 97 PHE A O 1
ATOM 728 N N . ASN A 1 98 ? -13.321 1.550 -0.686 1.00 95.75 98 ASN A N 1
ATOM 729 C CA . ASN A 1 98 ? -12.817 1.874 -2.022 1.00 95.75 98 ASN A CA 1
ATOM 730 C C . ASN A 1 98 ? -13.727 1.350 -3.142 1.00 95.75 98 ASN A C 1
ATOM 732 O O . ASN A 1 98 ? -13.939 2.064 -4.117 1.00 95.75 98 ASN A O 1
ATOM 736 N N . TYR A 1 99 ? -14.319 0.160 -3.002 1.00 96.38 99 TYR A N 1
ATOM 737 C CA . TYR A 1 99 ? -15.314 -0.336 -3.960 1.00 96.38 99 TYR A CA 1
ATOM 738 C C . TYR A 1 99 ? -16.573 0.536 -4.003 1.00 96.38 99 TYR A C 1
ATOM 740 O O . TYR A 1 99 ? -17.107 0.793 -5.087 1.00 96.38 99 TYR A O 1
ATOM 748 N N . PHE A 1 100 ? -17.038 1.023 -2.849 1.00 95.88 100 PHE A N 1
ATOM 749 C CA . PHE A 1 100 ? -18.163 1.956 -2.800 1.00 95.88 100 PHE A CA 1
ATOM 750 C C . PHE A 1 100 ? -17.826 3.266 -3.504 1.00 95.88 100 PHE A C 1
ATOM 752 O O . PHE A 1 100 ? -18.576 3.677 -4.385 1.00 95.88 100 PHE A O 1
ATOM 759 N N . VAL A 1 101 ? -16.681 3.878 -3.191 1.00 94.69 101 VAL A N 1
ATOM 760 C CA . VAL A 1 101 ? -16.243 5.126 -3.835 1.00 94.69 101 VAL A CA 1
ATOM 761 C C . VAL A 1 101 ? -16.055 4.933 -5.340 1.00 94.69 101 VAL A C 1
ATOM 763 O O . VAL A 1 101 ? -16.573 5.730 -6.115 1.00 94.69 101 VAL A O 1
ATOM 766 N N . ALA A 1 102 ? -15.400 3.855 -5.774 1.00 94.00 102 ALA A N 1
ATOM 767 C CA . ALA A 1 102 ? -15.236 3.536 -7.192 1.00 94.00 102 ALA A CA 1
ATOM 768 C C . ALA A 1 102 ? -16.588 3.435 -7.918 1.00 94.00 102 ALA A C 1
ATOM 770 O O . ALA A 1 102 ? -16.783 4.039 -8.972 1.00 94.00 102 ALA A O 1
ATOM 771 N N . THR A 1 103 ? -17.558 2.738 -7.318 1.00 94.62 103 THR A N 1
ATOM 772 C CA . THR A 1 103 ? -18.911 2.608 -7.882 1.00 94.62 103 THR A CA 1
ATOM 773 C C . THR A 1 103 ? -19.636 3.954 -7.911 1.00 94.62 103 THR A C 1
ATOM 775 O O . THR A 1 103 ? -20.262 4.294 -8.913 1.00 94.62 103 THR A O 1
ATOM 778 N N . MET A 1 104 ? -19.522 4.756 -6.848 1.00 93.50 104 MET A N 1
ATOM 779 C CA . MET A 1 104 ? -20.100 6.101 -6.793 1.00 93.50 104 MET A CA 1
ATOM 780 C C . MET A 1 104 ? -19.525 7.015 -7.876 1.00 93.50 104 MET A C 1
ATOM 782 O O . MET A 1 104 ? -20.282 7.729 -8.526 1.00 93.50 104 MET A O 1
ATOM 786 N N . LEU A 1 105 ? -18.211 6.980 -8.104 1.00 92.19 105 LEU A N 1
ATOM 787 C CA . LEU A 1 105 ? -17.556 7.767 -9.149 1.00 92.19 105 LEU A CA 1
ATOM 788 C C . LEU A 1 105 ? -17.936 7.287 -10.553 1.00 92.19 105 LEU A C 1
ATOM 790 O O . LEU A 1 105 ? -18.138 8.107 -11.445 1.00 92.19 105 LEU A O 1
ATOM 794 N N . SER A 1 106 ? -18.107 5.978 -10.744 1.00 91.12 106 SER A N 1
ATOM 795 C CA . SER A 1 106 ? -18.568 5.427 -12.020 1.00 91.12 106 SER A CA 1
ATOM 796 C C . SER A 1 106 ? -20.003 5.838 -12.366 1.00 91.12 106 SER A C 1
ATOM 798 O O . SER A 1 106 ? -20.311 5.975 -13.546 1.00 91.12 106 SER A O 1
ATOM 800 N N . GLN A 1 107 ? -20.885 5.992 -11.375 1.00 91.94 107 GLN A N 1
ATOM 801 C CA . GLN A 1 107 ? -22.300 6.326 -11.598 1.00 91.94 107 GLN A CA 1
ATOM 802 C C . GLN A 1 107 ? -22.556 7.838 -11.571 1.00 91.94 107 GLN A C 1
ATOM 804 O O . GLN A 1 107 ? -23.373 8.358 -12.329 1.00 91.94 107 GLN A O 1
ATOM 809 N N . TRP A 1 108 ? -21.862 8.550 -10.683 1.00 91.94 108 TRP A N 1
ATOM 810 C CA . TRP A 1 108 ? -22.140 9.942 -10.327 1.00 91.94 108 TRP A CA 1
ATOM 811 C C . TRP A 1 108 ? -20.889 10.829 -10.334 1.00 91.94 108 TRP A C 1
ATOM 813 O O . TRP A 1 108 ? -20.912 11.908 -9.748 1.00 91.94 108 TRP A O 1
ATOM 823 N N . GLY A 1 109 ? -19.804 10.430 -11.006 1.00 86.06 109 GLY A N 1
ATOM 824 C CA . GLY A 1 109 ? -18.559 11.212 -11.066 1.00 86.06 109 GLY A CA 1
ATOM 825 C C . GLY A 1 109 ? -18.781 12.670 -11.481 1.00 86.06 109 GLY A C 1
ATOM 826 O O . GLY A 1 109 ? -18.291 13.582 -10.817 1.00 86.06 109 GLY A O 1
ATOM 827 N N . GLY A 1 110 ? -19.642 12.906 -12.478 1.00 85.31 110 GLY A N 1
ATOM 828 C CA . GLY A 1 110 ? -20.006 14.256 -12.925 1.00 85.31 110 GLY A CA 1
ATOM 829 C C . GLY A 1 110 ? -20.693 15.124 -11.859 1.00 85.31 110 GLY A C 1
ATOM 830 O O . GLY A 1 110 ? -20.488 16.333 -11.849 1.00 85.31 110 GLY A O 1
ATOM 831 N N . PHE A 1 111 ? -21.447 14.534 -10.923 1.00 87.00 111 PHE A N 1
ATOM 832 C CA . PHE A 1 111 ? -22.038 15.266 -9.791 1.00 87.00 111 PHE A CA 1
ATOM 833 C C . PHE A 1 111 ? -20.970 15.717 -8.786 1.00 87.00 111 PHE A C 1
ATOM 835 O O . PHE A 1 111 ? -21.054 16.811 -8.236 1.00 87.00 111 PHE A O 1
ATOM 842 N N . PHE A 1 112 ? -19.946 14.890 -8.576 1.00 84.69 112 PHE A N 1
ATOM 843 C CA . PHE A 1 112 ? -18.823 15.199 -7.690 1.00 84.69 112 PHE A CA 1
ATOM 844 C C . PHE A 1 112 ? -17.730 16.046 -8.361 1.00 84.69 112 PHE A C 1
ATOM 846 O O . PHE A 1 112 ? -16.741 16.376 -7.712 1.00 84.69 112 PHE A O 1
ATOM 853 N N . GLY A 1 113 ? -17.888 16.400 -9.643 1.00 85.00 113 GLY A N 1
ATOM 854 C CA . GLY A 1 113 ? -16.873 17.127 -10.409 1.00 85.00 113 GLY A CA 1
ATOM 855 C C . GLY A 1 113 ? -15.617 16.300 -10.701 1.00 85.00 113 GLY A C 1
ATOM 856 O O . GLY A 1 113 ? -14.551 16.871 -10.915 1.00 85.00 113 GLY A O 1
ATOM 857 N N . VAL A 1 114 ? -15.731 14.968 -10.689 1.00 86.31 114 VAL A N 1
ATOM 858 C CA . VAL A 1 114 ? -14.626 14.030 -10.920 1.00 86.31 114 VAL A CA 1
ATOM 859 C C . VAL A 1 114 ? -14.845 13.297 -12.240 1.00 86.31 114 VAL A C 1
ATOM 861 O O . VAL A 1 114 ? -15.845 12.598 -12.418 1.00 86.31 114 VAL A O 1
ATOM 864 N N . ASP A 1 115 ? -13.887 13.416 -13.157 1.00 86.31 115 ASP A N 1
ATOM 865 C CA . ASP A 1 115 ? -13.900 12.672 -14.415 1.00 86.31 115 ASP A CA 1
ATOM 866 C C . ASP A 1 115 ? -13.278 11.282 -14.225 1.00 86.31 115 ASP A C 1
ATOM 868 O O . ASP A 1 115 ? -12.060 11.104 -14.238 1.00 86.31 115 ASP A O 1
ATOM 872 N N . TYR A 1 116 ? -14.138 10.276 -14.059 1.00 87.38 116 TYR A N 1
ATOM 873 C CA . TYR A 1 116 ? -13.721 8.888 -13.861 1.00 87.38 116 TYR A CA 1
ATOM 874 C C . TYR A 1 116 ? -13.134 8.224 -15.124 1.00 87.38 116 TYR A C 1
ATOM 876 O O . TYR A 1 116 ? -12.603 7.113 -15.039 1.00 87.38 116 TYR A O 1
ATOM 884 N N . SER A 1 117 ? -13.193 8.872 -16.294 1.00 85.75 117 SER A N 1
ATOM 885 C CA . SER A 1 117 ? -12.579 8.360 -17.529 1.00 85.75 117 SER A CA 1
ATOM 886 C C . SER A 1 117 ? -11.062 8.575 -17.574 1.00 85.75 117 SER A C 1
ATOM 888 O O . SER A 1 117 ? -10.362 7.803 -18.225 1.00 85.75 117 SER A O 1
ATOM 890 N N . LEU A 1 118 ? -10.543 9.553 -16.826 1.00 86.75 118 LEU A N 1
ATOM 891 C CA . LEU A 1 118 ? -9.121 9.897 -16.812 1.00 86.75 118 LEU A CA 1
ATOM 892 C C . LEU A 1 118 ? -8.260 8.790 -16.201 1.00 86.75 118 LEU A C 1
ATOM 894 O O . LEU A 1 118 ? -8.675 8.105 -15.266 1.00 86.75 118 LEU A O 1
ATOM 898 N N . GLU A 1 119 ? -7.034 8.644 -16.697 1.00 85.62 119 GLU A N 1
ATOM 899 C CA . GLU A 1 119 ? -6.028 7.778 -16.079 1.00 85.62 119 GLU A CA 1
ATOM 900 C C . GLU A 1 119 ? -5.704 8.236 -14.654 1.00 85.62 119 GLU A C 1
ATOM 902 O O . GLU A 1 119 ? -5.743 9.427 -14.341 1.00 85.62 119 GLU A O 1
ATOM 907 N N . THR A 1 120 ? -5.373 7.284 -13.781 1.00 85.25 120 THR A N 1
ATOM 908 C CA . THR A 1 120 ? -5.013 7.601 -12.394 1.00 85.25 120 THR A CA 1
ATOM 909 C C . THR A 1 120 ? -3.718 8.397 -12.326 1.00 85.25 120 THR A C 1
ATOM 911 O O . THR A 1 120 ? -2.758 8.094 -13.035 1.00 85.25 120 THR A O 1
ATOM 914 N N . GLY A 1 121 ? -3.664 9.379 -11.433 1.00 74.12 121 GLY A N 1
ATOM 915 C CA . GLY A 1 121 ? -2.499 10.238 -11.258 1.00 74.12 121 GLY A CA 1
ATOM 916 C C . GLY A 1 121 ? -2.856 11.602 -10.679 1.00 74.12 121 GLY A C 1
ATOM 917 O O . GLY A 1 121 ? -4.026 11.983 -10.621 1.00 74.12 121 GLY A O 1
ATOM 918 N N . ASN A 1 122 ? -1.828 12.361 -10.295 1.00 67.25 122 ASN A N 1
ATOM 919 C CA . ASN A 1 122 ? -1.952 13.595 -9.507 1.00 67.25 122 ASN A CA 1
ATOM 920 C C . ASN A 1 122 ? -2.865 14.672 -10.119 1.00 67.25 122 ASN A C 1
ATOM 922 O O . ASN A 1 122 ? -3.371 15.523 -9.396 1.00 67.25 122 ASN A O 1
ATOM 926 N N . THR A 1 123 ? -3.071 14.665 -11.437 1.00 73.44 123 THR A N 1
ATOM 927 C CA . THR A 1 123 ? -3.932 15.628 -12.143 1.00 73.44 123 THR A CA 1
ATOM 928 C C . THR A 1 123 ? -5.397 15.200 -12.224 1.00 73.44 123 THR A C 1
ATOM 930 O O . THR A 1 123 ? -6.258 16.049 -12.419 1.00 73.44 123 THR A O 1
ATOM 933 N N . SER A 1 124 ? -5.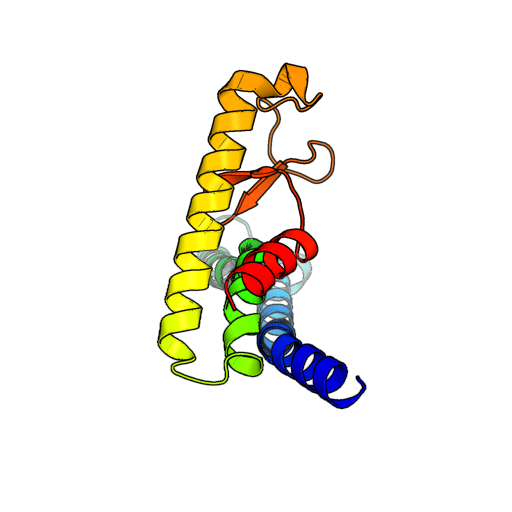686 13.905 -12.071 1.00 80.19 124 SER A N 1
ATOM 934 C CA . SER A 1 124 ? -7.043 13.343 -12.165 1.00 80.19 124 SER A CA 1
ATOM 935 C C . SER A 1 124 ? -7.786 13.327 -10.826 1.00 80.19 124 SER A C 1
ATOM 937 O O . SER A 1 124 ? -9.009 13.219 -10.802 1.00 80.19 124 SER A O 1
ATOM 939 N N . GLY A 1 125 ? -7.056 13.393 -9.705 1.00 85.00 125 GLY A N 1
ATOM 940 C CA . GLY A 1 125 ? -7.616 13.141 -8.373 1.00 85.00 125 GLY A CA 1
ATOM 941 C C . GLY A 1 125 ? -8.019 11.678 -8.145 1.00 85.00 125 GLY A C 1
ATOM 942 O O . GLY A 1 125 ? -8.750 11.386 -7.199 1.00 85.00 125 GLY A O 1
ATOM 943 N N . LEU A 1 126 ? -7.570 10.758 -9.007 1.00 89.81 126 LEU A N 1
ATOM 944 C CA . LEU A 1 126 ? -7.840 9.325 -8.934 1.00 89.81 126 LEU A CA 1
ATOM 945 C C . LEU A 1 126 ? -6.557 8.549 -8.641 1.00 89.81 126 LEU A C 1
ATOM 947 O O . LEU A 1 126 ? -5.498 8.836 -9.204 1.00 89.81 126 LEU A O 1
ATOM 951 N N . ALA A 1 127 ? -6.679 7.512 -7.820 1.00 90.75 127 ALA A N 1
ATOM 952 C CA . ALA A 1 127 ? -5.592 6.611 -7.458 1.00 90.75 127 ALA A CA 1
ATOM 953 C C . ALA A 1 127 ? -5.979 5.149 -7.708 1.00 90.75 127 ALA A C 1
ATOM 955 O O . ALA A 1 127 ? -7.155 4.780 -7.668 1.00 90.75 127 ALA A O 1
ATOM 956 N N . MET A 1 128 ? -4.968 4.308 -7.936 1.00 91.69 128 MET A N 1
ATOM 957 C CA . MET A 1 128 ? -5.113 2.852 -7.953 1.00 91.69 128 MET A CA 1
ATOM 958 C C . MET A 1 128 ? -4.711 2.283 -6.596 1.00 91.69 128 MET A C 1
ATOM 960 O O . MET A 1 128 ? -3.530 2.264 -6.255 1.00 91.69 128 MET A O 1
ATOM 964 N N . ILE A 1 129 ? -5.679 1.772 -5.838 1.00 91.75 129 ILE A N 1
ATOM 965 C CA . ILE A 1 129 ? -5.439 1.152 -4.527 1.00 91.75 129 ILE A CA 1
ATOM 966 C C . ILE A 1 129 ? -5.870 -0.306 -4.609 1.00 91.75 129 ILE A C 1
ATOM 968 O O . ILE A 1 129 ? -7.034 -0.578 -4.880 1.00 91.75 129 ILE A O 1
ATOM 972 N N . ALA A 1 130 ? -4.944 -1.253 -4.414 1.00 89.94 130 ALA A N 1
ATOM 973 C CA . ALA A 1 130 ? -5.217 -2.690 -4.556 1.00 89.94 130 ALA A CA 1
ATOM 974 C C . ALA A 1 130 ? -5.966 -3.064 -5.859 1.00 89.94 130 ALA A C 1
ATOM 976 O O . ALA A 1 130 ? -6.859 -3.907 -5.856 1.00 89.94 130 ALA A O 1
ATOM 977 N N . ASN A 1 131 ? -5.590 -2.428 -6.975 1.00 89.12 131 ASN A N 1
ATOM 978 C CA . ASN A 1 131 ? -6.227 -2.576 -8.291 1.00 89.12 131 ASN A CA 1
ATOM 979 C C . ASN A 1 131 ? -7.676 -2.038 -8.386 1.00 89.12 131 ASN A C 1
ATOM 981 O O . ASN A 1 131 ? -8.428 -2.396 -9.288 1.00 89.12 131 ASN A O 1
ATOM 985 N N . ILE A 1 132 ? -8.064 -1.149 -7.471 1.00 92.75 132 ILE A N 1
ATOM 986 C CA . ILE A 1 132 ? -9.345 -0.442 -7.480 1.00 92.75 132 ILE A CA 1
ATOM 987 C C . ILE A 1 132 ? -9.081 1.014 -7.864 1.00 92.75 132 ILE A C 1
ATOM 989 O O . ILE A 1 132 ? -8.356 1.720 -7.159 1.00 92.75 132 ILE A O 1
ATOM 993 N N . LYS A 1 133 ? -9.682 1.466 -8.970 1.00 93.12 133 LYS A N 1
ATOM 994 C CA . LYS A 1 133 ? -9.659 2.871 -9.390 1.00 93.12 133 LYS A CA 1
ATOM 995 C C . LYS A 1 133 ? -10.636 3.668 -8.530 1.00 93.12 133 LYS A C 1
ATOM 997 O O . LYS A 1 133 ? -11.849 3.496 -8.646 1.00 93.12 133 LYS A O 1
ATOM 1002 N N . THR A 1 134 ? -10.112 4.517 -7.659 1.00 93.25 134 THR A N 1
ATOM 1003 C CA . THR A 1 134 ? -10.867 5.212 -6.604 1.00 93.25 134 THR A CA 1
ATOM 1004 C C . THR A 1 134 ? -10.402 6.663 -6.468 1.00 93.25 134 THR A C 1
ATOM 1006 O O . THR A 1 134 ? -9.475 7.087 -7.159 1.00 93.25 134 THR A O 1
ATOM 1009 N N . LEU A 1 135 ? -11.046 7.434 -5.592 1.00 91.94 135 LEU A N 1
ATOM 1010 C CA . LEU A 1 135 ? -10.624 8.799 -5.281 1.00 91.94 135 LEU A CA 1
ATOM 1011 C C . LEU A 1 135 ? -9.275 8.786 -4.554 1.00 91.94 135 LEU A C 1
ATOM 1013 O O . LEU A 1 135 ? -9.091 8.032 -3.593 1.00 91.94 135 LEU A O 1
ATOM 1017 N N . ASP A 1 136 ? -8.356 9.656 -4.961 1.00 91.00 136 ASP A N 1
ATOM 1018 C CA . ASP A 1 136 ? -7.091 9.831 -4.257 1.00 91.00 136 ASP A CA 1
ATOM 1019 C C . ASP A 1 136 ? -7.296 10.613 -2.950 1.00 91.00 136 ASP A C 1
ATOM 1021 O O . ASP A 1 136 ? -7.324 11.843 -2.913 1.00 91.00 136 ASP A O 1
ATOM 1025 N N . MET A 1 137 ? -7.462 9.873 -1.854 1.00 90.19 137 MET A N 1
ATOM 1026 C CA . MET A 1 137 ? -7.503 10.420 -0.492 1.00 90.19 137 MET A CA 1
ATOM 1027 C C . MET A 1 137 ? -6.143 10.321 0.223 1.00 90.19 137 MET A C 1
ATOM 1029 O O . MET A 1 137 ? -6.040 10.632 1.419 1.00 90.19 137 MET A O 1
ATOM 1033 N N . GLY A 1 138 ? -5.111 9.836 -0.478 1.00 89.19 138 GLY A N 1
ATOM 1034 C CA . GLY A 1 138 ? -3.791 9.551 0.067 1.00 89.19 138 GLY A CA 1
ATOM 1035 C C . GLY A 1 138 ? -3.807 8.694 1.339 1.00 89.19 138 GLY A C 1
ATOM 1036 O O . GLY A 1 138 ? -4.728 7.922 1.622 1.00 89.19 138 GLY A O 1
ATOM 1037 N N . MET A 1 139 ? -2.767 8.863 2.158 1.00 90.31 139 MET A N 1
ATOM 1038 C CA . MET A 1 139 ? -2.662 8.168 3.446 1.00 90.31 139 MET A CA 1
ATOM 1039 C C . MET A 1 139 ? -3.695 8.650 4.473 1.00 90.31 139 MET A C 1
ATOM 1041 O O . MET A 1 139 ? -4.061 7.903 5.375 1.00 90.31 139 MET A O 1
ATOM 1045 N N . ILE A 1 140 ? -4.170 9.893 4.351 1.00 90.75 140 ILE A N 1
ATOM 1046 C CA . ILE A 1 140 ? -5.095 10.491 5.320 1.00 90.75 140 ILE A CA 1
ATOM 1047 C C . ILE A 1 140 ? -6.448 9.778 5.259 1.00 90.75 140 ILE A C 1
ATOM 1049 O O . ILE A 1 140 ? -6.981 9.413 6.306 1.00 90.75 140 ILE A O 1
ATOM 1053 N N . GLY A 1 141 ? -6.971 9.508 4.057 1.00 91.44 141 GLY A N 1
ATOM 1054 C CA . GLY A 1 141 ? -8.210 8.743 3.898 1.00 91.44 141 GLY A CA 1
ATOM 1055 C C . GLY A 1 141 ? -8.103 7.333 4.477 1.00 91.44 141 GLY A C 1
ATOM 1056 O O . GLY A 1 141 ? -8.979 6.901 5.222 1.00 91.44 141 GLY A O 1
ATOM 1057 N N . ALA A 1 142 ? -6.990 6.644 4.217 1.00 93.50 142 ALA A N 1
ATOM 1058 C CA . ALA A 1 142 ? -6.717 5.329 4.793 1.00 93.50 142 ALA A CA 1
ATOM 1059 C C . ALA A 1 142 ? -6.723 5.336 6.329 1.00 93.50 142 ALA A C 1
ATOM 1061 O O . ALA A 1 142 ? -7.347 4.474 6.952 1.00 93.50 142 ALA A O 1
ATOM 1062 N N . LEU A 1 143 ? -6.076 6.328 6.945 1.00 94.12 143 LEU A N 1
ATOM 1063 C CA . LEU A 1 143 ? -6.038 6.477 8.400 1.00 94.12 143 LEU A CA 1
ATOM 1064 C C . LEU A 1 143 ? -7.398 6.846 8.992 1.00 94.12 143 LEU A C 1
ATOM 1066 O O . LEU A 1 143 ? -7.722 6.376 10.080 1.00 94.12 143 LEU A O 1
ATOM 1070 N N . ALA A 1 144 ? -8.202 7.641 8.285 1.00 94.31 144 ALA A N 1
ATOM 1071 C CA . ALA A 1 144 ? -9.544 7.992 8.730 1.00 94.31 144 ALA A CA 1
ATOM 1072 C C . ALA A 1 144 ? -10.452 6.754 8.778 1.00 94.31 144 ALA A C 1
ATOM 1074 O O . ALA A 1 144 ? -11.066 6.489 9.808 1.00 94.31 144 ALA A O 1
ATOM 1075 N N . ILE A 1 145 ? -10.483 5.957 7.703 1.00 95.12 145 ILE A N 1
ATOM 1076 C CA . ILE A 1 145 ? -11.287 4.725 7.655 1.00 95.12 145 ILE A CA 1
ATOM 1077 C C . ILE A 1 145 ? -10.783 3.706 8.675 1.00 95.12 145 ILE A C 1
ATOM 1079 O O . ILE A 1 145 ? -11.570 3.131 9.423 1.00 95.12 145 ILE A O 1
ATOM 1083 N N . SER A 1 146 ? -9.466 3.526 8.757 1.00 93.69 146 SER A N 1
ATOM 1084 C CA . SER A 1 146 ? -8.862 2.624 9.732 1.00 93.69 146 SER A CA 1
ATOM 1085 C C . SER A 1 146 ? -9.179 3.034 11.174 1.00 93.69 146 SER A C 1
ATOM 1087 O O . SER A 1 146 ? -9.552 2.188 11.982 1.00 93.69 146 SER A O 1
ATOM 1089 N N . GLY A 1 147 ? -9.128 4.331 11.490 1.00 91.62 147 GLY A N 1
ATOM 1090 C CA . GLY A 1 147 ? -9.452 4.855 12.817 1.00 91.62 147 GLY A CA 1
ATOM 1091 C C . GLY A 1 147 ? -10.934 4.774 13.193 1.00 91.62 147 GLY A C 1
ATOM 1092 O O . GLY A 1 147 ? -11.247 4.804 14.376 1.00 91.62 147 GLY A O 1
ATOM 1093 N N . VAL A 1 148 ? -11.845 4.665 12.218 1.00 92.19 148 VAL A N 1
ATOM 1094 C CA . VAL A 1 148 ? -13.273 4.392 12.474 1.00 92.19 148 VAL A CA 1
ATOM 1095 C C . VAL A 1 148 ? -13.496 2.922 12.841 1.00 92.19 148 VAL A C 1
ATOM 1097 O O . VAL A 1 148 ? -14.389 2.619 13.628 1.00 92.19 148 VAL A O 1
ATOM 1100 N N . ILE A 1 149 ? -12.700 2.017 12.268 1.00 90.12 149 ILE A N 1
ATOM 1101 C CA . ILE A 1 149 ? -12.821 0.567 12.475 1.00 90.12 149 ILE A CA 1
ATOM 1102 C C . ILE A 1 149 ? -12.044 0.097 13.725 1.00 90.12 149 ILE A C 1
ATOM 1104 O O . ILE A 1 149 ? -12.471 -0.851 14.381 1.00 90.12 149 ILE A O 1
ATOM 1108 N N . THR A 1 150 ? -10.914 0.742 14.043 1.00 85.69 150 THR A N 1
ATOM 1109 C CA . THR A 1 150 ? -9.975 0.390 15.134 1.00 85.69 150 THR A CA 1
ATOM 1110 C C . THR A 1 150 ? -10.432 0.860 16.514 1.00 85.69 150 THR A C 1
ATOM 1112 O O . THR A 1 150 ? -10.305 0.069 17.481 1.00 85.69 150 THR A O 1
#

Sequence (150 aa):
MMEKIQKFGGAMFTPVLLFAFAGVVIGLGTLFTTGVIFGPMAAEGAMGYGVWNVVLQGGWTVFNQLPLLFAVALPIGLAKKHNARCCMEVLVGYLTFNYFVATMLSQWGGFFGVDYSLETGNTSGLAMIANIKTLDMGMIGALAISGVIT

Secondary structure (DSSP, 8-state):
-HHHHHHHHHHHHHHHHHHHHHHHHHHHHHHHH-HHHHGGGGSTT-HHHHHHHHHHHHHHHHHHTHHHHHHHHHHHHH-SS-HHHHHHHHHHHHHHHHHHHHHHHHHHTTTTT--TTSPSBTTTTEEEETTEEEE--HHHHHHHHHHHH-

Organism: NCBI:txid2894155

Foldseek 3Di:
DVVVVVLQVVLQVVLVVLLVVLVVQLVVLCQQLDCVRNNPCNPPPHPNVVVSVVSNVVSCVSVQQVLLSLLLSRLCRPPPPPSVVLSVVSNVQVVVVLVVQLVCCVVPVVVVVADLVDDDDDVRQWGQHPNRTGGCPDNVVSNVSSVVSD

pLDDT: mean 88.89, std 5.8, range [67.25, 96.56]